Protein AF-A0A444VTA5-F1 (afdb_monomer_lite)

Sequence (168 aa):
MEKIKIKVILIQLSGLVFFIYGIYQFKIFSVFEKFNCAFQSLSYQSSIPTCWTKNYGDTEEIFNFISSVMLWKFYGLIIGIVLIGLINWKNKISILNTILGAIFTYIVFYFLFEPFLSIRFNDFGLLFSNNFKTRYLIGGITFTFIGITILFLSVNINLFTNKQKVLN

Foldseek 3Di:
DADADVLLLVLLLVLLLLQLLLQLLVLCLVVVQLNVQLVVCVVPVDDRDPSCCVPPNDPVSSVVVVVVSVCSSVVSLVVSLVLLVVLCVVLVHDVVSSVVSSVVSVVCCVPPNPPHCVVVLLVVLVVPDPDPSSSSVVSSVVSNVSSSVSSNCSSVCVVVPDPPPDDD

Radius of gyration: 19.49 Å; chains: 1; bounding box: 55×33×55 Å

pLDDT: mean 81.76, std 13.77, range [39.31, 96.81]

Structure (mmCIF, N/CA/C/O backbone):
data_AF-A0A444VTA5-F1
#
_entry.id   AF-A0A444VTA5-F1
#
loop_
_atom_site.group_PDB
_atom_site.id
_atom_site.type_symbol
_atom_site.label_atom_id
_atom_site.label_alt_id
_atom_site.label_comp_id
_atom_site.label_asym_id
_atom_site.label_entity_id
_atom_site.label_seq_id
_atom_site.pdbx_PDB_ins_code
_atom_site.Cartn_x
_atom_site.Cartn_y
_atom_site.Cartn_z
_atom_site.occupancy
_atom_site.B_iso_or_equiv
_atom_site.auth_seq_id
_atom_site.auth_comp_id
_atom_site.auth_asym_id
_atom_site.auth_atom_id
_atom_site.pdbx_PDB_model_num
ATOM 1 N N . MET A 1 1 ? -11.909 7.610 29.888 1.00 53.38 1 MET A N 1
ATOM 2 C CA . MET A 1 1 ? -11.023 7.215 28.771 1.00 53.38 1 MET A CA 1
ATOM 3 C C . MET A 1 1 ? -11.835 6.368 27.806 1.00 53.38 1 MET A C 1
ATOM 5 O O . MET A 1 1 ? -12.454 5.405 28.248 1.00 53.38 1 MET A O 1
ATOM 9 N N . GLU A 1 2 ? -11.917 6.754 26.532 1.00 62.78 2 GLU A N 1
ATOM 10 C CA . GLU A 1 2 ? -12.604 5.943 25.520 1.00 62.78 2 GLU A CA 1
ATOM 11 C C . GLU A 1 2 ? -11.879 4.600 25.350 1.00 62.78 2 GLU A C 1
ATOM 13 O O . GLU A 1 2 ? -10.650 4.544 25.333 1.00 62.78 2 GLU A O 1
ATOM 18 N N . LYS A 1 3 ? -12.631 3.497 25.269 1.00 75.81 3 LYS A N 1
ATOM 19 C CA . LYS A 1 3 ? -12.037 2.159 25.156 1.00 75.81 3 LYS A CA 1
ATOM 20 C C . LYS A 1 3 ? -11.427 1.969 23.765 1.00 75.81 3 LYS A C 1
ATOM 22 O O . LYS A 1 3 ? -12.137 2.015 22.759 1.00 75.81 3 LYS A O 1
ATOM 27 N N . ILE A 1 4 ? -10.123 1.701 23.728 1.00 82.44 4 ILE A N 1
ATOM 28 C CA . ILE A 1 4 ? -9.393 1.338 22.509 1.00 82.44 4 ILE A CA 1
ATOM 29 C C . ILE A 1 4 ? -9.952 0.019 21.971 1.00 82.44 4 ILE A C 1
ATOM 31 O O . ILE A 1 4 ? -10.053 -0.975 22.694 1.00 82.44 4 ILE A O 1
ATOM 35 N N . LYS A 1 5 ? -10.308 -0.005 20.684 1.00 85.44 5 LYS A N 1
ATOM 36 C CA . LYS A 1 5 ? -10.843 -1.202 20.022 1.00 85.44 5 LYS A CA 1
ATOM 37 C C . LYS A 1 5 ? -9.744 -1.878 19.204 1.00 85.44 5 LYS A C 1
ATOM 39 O O . LYS A 1 5 ? -9.722 -1.767 17.984 1.00 85.44 5 LYS A O 1
ATOM 44 N N . ILE A 1 6 ? -8.856 -2.613 19.874 1.00 84.88 6 ILE A N 1
ATOM 45 C CA . ILE A 1 6 ? -7.670 -3.249 19.259 1.00 84.88 6 ILE A CA 1
ATOM 46 C C . ILE A 1 6 ? -8.033 -4.099 18.028 1.00 84.88 6 ILE A C 1
ATOM 48 O O . ILE A 1 6 ? -7.363 -4.014 17.005 1.00 84.88 6 ILE A O 1
ATOM 52 N N . LYS A 1 7 ? -9.139 -4.858 18.079 1.00 87.81 7 LYS A N 1
ATOM 53 C CA . LYS A 1 7 ? -9.617 -5.650 16.929 1.00 87.81 7 LYS A CA 1
ATOM 54 C C . LYS A 1 7 ? -9.912 -4.791 15.692 1.00 87.81 7 LYS A C 1
ATOM 56 O O . LYS A 1 7 ? -9.580 -5.206 14.589 1.00 87.81 7 LYS A O 1
ATOM 61 N N . VAL A 1 8 ? -10.497 -3.601 15.870 1.00 89.31 8 VAL A N 1
ATOM 62 C CA . VAL A 1 8 ? -10.758 -2.663 14.761 1.00 89.31 8 VAL A CA 1
ATOM 63 C C . VAL A 1 8 ? -9.435 -2.223 14.150 1.00 89.31 8 VAL A C 1
ATOM 65 O O . VAL A 1 8 ? -9.289 -2.267 12.935 1.00 89.31 8 VAL A O 1
ATOM 68 N N . ILE A 1 9 ? -8.464 -1.864 14.996 1.00 89.94 9 ILE A N 1
ATOM 69 C CA . ILE A 1 9 ? -7.141 -1.401 14.564 1.00 89.94 9 ILE A CA 1
ATOM 70 C C . ILE A 1 9 ? -6.433 -2.487 13.745 1.00 89.94 9 ILE A C 1
ATOM 72 O O . ILE A 1 9 ? -5.939 -2.197 12.664 1.00 89.94 9 ILE A O 1
ATOM 76 N N . LEU A 1 10 ? -6.436 -3.743 14.203 1.00 89.69 10 LEU A N 1
ATOM 77 C CA . LEU A 1 10 ? -5.810 -4.855 13.475 1.00 89.69 10 LEU A CA 1
ATOM 78 C C . LEU A 1 10 ? -6.440 -5.086 12.092 1.00 89.69 10 LEU A C 1
ATOM 80 O O . LEU A 1 10 ? -5.722 -5.274 11.111 1.00 89.69 10 LEU A O 1
ATOM 84 N N . ILE A 1 11 ? -7.771 -5.025 11.991 1.00 92.19 11 ILE A N 1
ATOM 85 C CA . ILE A 1 11 ? -8.459 -5.160 10.700 1.00 92.19 11 ILE A CA 1
ATOM 86 C C . ILE A 1 11 ? -8.132 -3.956 9.803 1.00 92.19 11 ILE A C 1
ATOM 88 O O . ILE A 1 11 ? -7.811 -4.137 8.630 1.00 92.19 11 ILE A O 1
ATOM 92 N N . GLN A 1 12 ? -8.128 -2.738 10.351 1.00 92.50 12 GLN A N 1
ATOM 93 C CA . GLN A 1 12 ? -7.765 -1.523 9.615 1.00 92.50 12 GLN A CA 1
ATOM 94 C C . GLN A 1 12 ? -6.330 -1.564 9.083 1.00 92.50 12 GLN A C 1
ATOM 96 O O . GLN A 1 12 ? -6.103 -1.196 7.933 1.00 92.50 12 GLN A O 1
ATOM 101 N N . LEU A 1 13 ? -5.387 -2.083 9.873 1.00 92.00 13 LEU A N 1
ATOM 102 C CA . LEU A 1 13 ? -4.007 -2.310 9.443 1.00 92.00 13 LEU A CA 1
ATOM 103 C C . LEU A 1 13 ? -3.952 -3.239 8.229 1.00 92.00 13 LEU A C 1
ATOM 105 O O . LEU A 1 13 ? -3.317 -2.907 7.231 1.00 92.00 13 LEU A O 1
ATOM 109 N N . SER A 1 14 ? -4.662 -4.370 8.277 1.00 91.31 14 SER A N 1
ATOM 110 C CA . SER A 1 14 ? -4.705 -5.297 7.140 1.00 91.31 14 SER A CA 1
ATOM 111 C C . SER A 1 14 ? -5.321 -4.655 5.889 1.00 91.31 14 SER A C 1
ATOM 113 O O . SER A 1 14 ? -4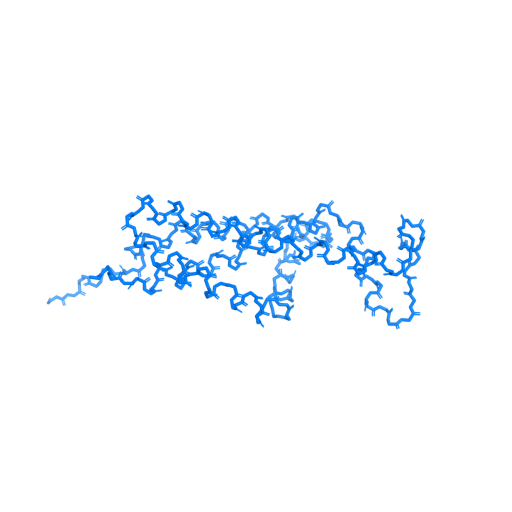.774 -4.790 4.796 1.00 91.31 14 SER A O 1
ATOM 115 N N . GLY A 1 15 ? -6.400 -3.880 6.048 1.00 94.00 15 GLY A N 1
ATOM 116 C CA . GLY A 1 15 ? -7.048 -3.170 4.945 1.00 94.00 15 GLY A CA 1
ATOM 117 C C . GLY A 1 15 ? -6.142 -2.117 4.308 1.00 94.00 15 GLY A C 1
ATOM 118 O O . GLY A 1 15 ? -6.081 -2.023 3.083 1.00 94.00 15 GLY A O 1
ATOM 119 N N . LEU A 1 16 ? -5.380 -1.377 5.120 1.00 93.31 16 LEU A N 1
ATOM 120 C CA . LEU A 1 16 ? -4.407 -0.402 4.626 1.00 93.31 16 LEU A CA 1
ATOM 121 C C . LEU A 1 16 ? -3.288 -1.044 3.819 1.00 93.31 16 LEU A C 1
ATOM 123 O O . LEU A 1 16 ? -2.915 -0.497 2.787 1.00 93.31 16 LEU A O 1
ATOM 127 N N . VAL A 1 17 ? -2.778 -2.199 4.248 1.00 91.00 17 VAL A N 1
ATOM 128 C CA . VAL A 1 17 ? -1.730 -2.914 3.509 1.00 91.00 17 VAL A CA 1
ATOM 129 C C . VAL A 1 17 ? -2.191 -3.226 2.083 1.00 91.00 17 VAL A C 1
ATOM 131 O O . VAL A 1 17 ? -1.492 -2.889 1.126 1.00 91.00 17 VAL A O 1
ATOM 134 N N . PHE A 1 18 ? -3.392 -3.791 1.928 1.00 93.00 18 PHE A N 1
ATOM 135 C CA . PHE A 1 18 ? -3.966 -4.071 0.609 1.00 93.00 18 PHE A CA 1
ATOM 136 C C . PHE A 1 18 ? -4.255 -2.796 -0.187 1.00 93.00 18 PHE A C 1
ATOM 138 O O . PHE A 1 18 ? -3.932 -2.724 -1.372 1.00 93.00 18 PHE A O 1
ATOM 145 N N . PHE A 1 19 ? -4.806 -1.768 0.462 1.00 94.88 19 PHE A N 1
ATOM 146 C CA . PHE A 1 19 ? -5.116 -0.498 -0.189 1.00 94.88 19 PHE A CA 1
ATOM 147 C C . PHE A 1 19 ? -3.862 0.185 -0.753 1.00 94.88 19 PHE A C 1
ATOM 149 O O . PHE A 1 19 ? -3.821 0.505 -1.941 1.00 94.88 19 PHE A O 1
ATOM 156 N N . ILE A 1 20 ? -2.823 0.353 0.072 1.00 92.56 20 ILE A N 1
ATOM 157 C CA . ILE A 1 20 ? -1.539 0.958 -0.316 1.00 92.56 20 ILE A CA 1
ATOM 158 C C . ILE A 1 20 ? -0.912 0.170 -1.464 1.00 92.56 20 ILE A C 1
ATOM 160 O O . ILE A 1 20 ? -0.426 0.759 -2.431 1.00 92.56 20 ILE A O 1
ATOM 164 N N . TYR A 1 21 ? -0.948 -1.160 -1.382 1.00 91.19 21 TYR A N 1
ATOM 165 C CA . TYR A 1 21 ? -0.395 -2.008 -2.426 1.00 91.19 21 TYR A CA 1
ATOM 166 C C . TYR A 1 21 ? -1.156 -1.874 -3.756 1.00 91.19 21 TYR A C 1
ATOM 168 O O . TYR A 1 21 ? -0.531 -1.796 -4.813 1.00 91.19 21 TYR A O 1
ATOM 176 N N . GLY A 1 22 ? -2.486 -1.756 -3.718 1.00 93.75 22 GLY A N 1
ATOM 177 C CA . GLY A 1 22 ? -3.294 -1.483 -4.908 1.00 93.75 22 GLY A CA 1
ATOM 178 C C . GLY A 1 22 ? -2.953 -0.137 -5.564 1.00 93.75 22 GLY A C 1
ATOM 179 O O . GLY A 1 22 ? -2.716 -0.082 -6.771 1.00 93.75 22 GLY A O 1
ATOM 180 N N . ILE A 1 23 ? -2.806 0.934 -4.770 1.00 95.12 23 ILE A N 1
ATOM 181 C CA . ILE A 1 23 ? -2.359 2.255 -5.261 1.00 95.12 23 ILE A CA 1
ATOM 182 C C . ILE A 1 23 ? -0.967 2.172 -5.903 1.00 95.12 23 ILE A C 1
ATOM 184 O O . ILE A 1 23 ? -0.734 2.733 -6.976 1.00 95.12 23 ILE A O 1
ATOM 188 N N . TYR A 1 24 ? -0.046 1.438 -5.280 1.00 92.31 24 TYR A N 1
ATOM 189 C CA . TYR A 1 24 ? 1.289 1.208 -5.824 1.00 92.31 24 TYR A CA 1
ATOM 190 C C . TYR A 1 24 ? 1.253 0.481 -7.177 1.00 92.31 24 TYR A C 1
ATOM 192 O O . TYR A 1 24 ? 1.935 0.893 -8.118 1.00 92.31 24 TYR A O 1
ATOM 200 N N . GLN A 1 25 ? 0.415 -0.549 -7.324 1.00 92.38 25 GLN A N 1
ATOM 201 C CA . GLN A 1 25 ? 0.252 -1.238 -8.604 1.00 92.38 25 GLN A CA 1
ATOM 202 C C . GLN A 1 25 ? -0.343 -0.337 -9.693 1.00 92.38 25 GLN A C 1
ATOM 204 O O . GLN A 1 25 ? 0.135 -0.368 -10.827 1.00 92.38 25 GLN A O 1
ATOM 209 N N . PHE A 1 26 ? -1.314 0.522 -9.362 1.00 94.75 26 PHE A N 1
ATOM 210 C CA . PHE A 1 26 ? -1.812 1.522 -10.311 1.00 94.75 26 PHE A CA 1
ATOM 211 C C . PHE A 1 26 ? -0.712 2.474 -10.775 1.00 94.75 26 PHE A C 1
ATOM 213 O O . PHE A 1 26 ? -0.648 2.803 -11.963 1.00 94.75 26 PHE A O 1
ATOM 220 N N . LYS A 1 27 ? 0.196 2.877 -9.873 1.00 94.69 27 LYS A N 1
ATOM 221 C CA . LYS A 1 27 ? 1.352 3.675 -10.275 1.00 94.69 27 LYS A CA 1
ATOM 222 C C . LYS A 1 27 ? 2.215 2.907 -11.270 1.00 94.69 27 LYS A C 1
ATOM 224 O O . LYS A 1 27 ? 2.484 3.453 -12.336 1.00 94.69 27 LYS A O 1
ATOM 229 N N . ILE A 1 28 ? 2.588 1.660 -10.986 1.00 91.75 28 ILE A N 1
ATOM 230 C CA . ILE A 1 28 ? 3.379 0.845 -11.924 1.00 91.75 28 ILE A CA 1
ATOM 231 C C . ILE A 1 28 ? 2.679 0.730 -13.280 1.00 91.75 28 ILE A C 1
ATOM 233 O O . ILE A 1 28 ? 3.307 0.968 -14.306 1.00 91.75 28 ILE A O 1
ATOM 237 N N . PHE A 1 29 ? 1.375 0.451 -13.295 1.00 93.25 29 PHE A N 1
ATOM 238 C CA . PHE A 1 29 ? 0.584 0.392 -14.523 1.00 93.25 29 PHE A CA 1
ATOM 239 C C . PHE A 1 29 ? 0.644 1.702 -15.327 1.00 93.25 29 PHE A C 1
ATOM 241 O O . PHE A 1 29 ? 0.823 1.667 -16.545 1.00 93.25 29 PHE A O 1
ATOM 248 N N . SER A 1 30 ? 0.546 2.857 -14.657 1.00 94.50 30 SER A N 1
ATOM 249 C CA . SER A 1 30 ? 0.570 4.171 -15.318 1.00 94.50 30 SER A CA 1
ATOM 250 C C . SER A 1 30 ? 1.906 4.491 -16.000 1.00 94.50 30 SER A C 1
ATOM 252 O O . SER A 1 30 ? 1.933 5.254 -16.959 1.00 94.50 30 SER A O 1
ATOM 254 N N . VAL A 1 31 ? 3.009 3.902 -15.525 1.00 93.25 31 VAL A N 1
ATOM 255 C CA . VAL A 1 31 ? 4.366 4.111 -16.059 1.00 93.25 31 VAL A CA 1
ATOM 256 C C . VAL A 1 31 ? 5.021 2.795 -16.492 1.00 93.25 31 VAL A C 1
ATOM 258 O O . VAL A 1 31 ? 6.236 2.641 -16.378 1.00 93.25 31 VAL A O 1
ATOM 261 N N . PHE A 1 32 ? 4.225 1.833 -16.971 1.00 89.88 32 PHE A N 1
ATOM 262 C CA . PHE A 1 32 ? 4.669 0.442 -17.125 1.00 89.88 32 PHE A CA 1
ATOM 263 C C . PHE A 1 32 ? 5.885 0.277 -18.049 1.00 89.88 32 PHE A C 1
ATOM 265 O O . PHE A 1 32 ? 6.751 -0.540 -17.754 1.00 89.88 32 PHE A O 1
ATOM 272 N N . GLU A 1 33 ? 5.982 1.050 -19.136 1.00 87.81 33 GLU A N 1
ATOM 273 C CA . GLU A 1 33 ? 7.102 0.976 -20.090 1.00 87.81 33 GLU A CA 1
ATOM 274 C C . GLU A 1 33 ? 8.414 1.381 -19.417 1.00 87.81 33 GLU A C 1
ATOM 276 O O . GLU A 1 33 ? 9.382 0.616 -19.410 1.00 87.81 33 GLU A O 1
ATOM 281 N N . LYS A 1 34 ? 8.406 2.549 -18.761 1.00 88.12 34 LYS A N 1
ATOM 282 C CA . LYS A 1 34 ? 9.556 3.073 -18.020 1.00 88.12 34 LYS A CA 1
ATOM 283 C C . LYS A 1 34 ? 9.908 2.164 -16.839 1.00 88.12 34 LYS A C 1
ATOM 285 O O . LYS A 1 34 ? 11.080 1.889 -16.607 1.00 88.12 34 LYS A O 1
ATOM 290 N N . PHE A 1 35 ? 8.906 1.624 -16.141 1.00 88.00 35 PHE A N 1
ATOM 291 C CA . PHE A 1 35 ? 9.113 0.689 -15.035 1.00 88.00 35 PHE A CA 1
ATOM 292 C C . PHE A 1 35 ? 9.733 -0.636 -15.475 1.00 88.00 35 PHE A C 1
ATOM 294 O O . PHE A 1 35 ? 10.678 -1.096 -14.843 1.00 88.00 35 PHE A O 1
ATOM 301 N N . ASN A 1 36 ? 9.262 -1.228 -16.573 1.00 84.94 36 ASN A N 1
ATOM 302 C CA . ASN A 1 36 ? 9.824 -2.470 -17.098 1.00 84.94 36 ASN A CA 1
ATOM 303 C C . ASN A 1 36 ? 11.290 -2.286 -17.531 1.00 84.94 36 ASN A C 1
ATOM 305 O O . ASN A 1 36 ? 12.133 -3.125 -17.221 1.00 84.94 36 ASN A O 1
ATOM 309 N N . CYS A 1 37 ? 11.614 -1.153 -18.165 1.00 84.25 37 CYS A N 1
ATOM 310 C CA . CYS A 1 37 ? 12.994 -0.807 -18.509 1.00 84.25 37 CYS A CA 1
ATOM 311 C C . CYS A 1 37 ? 13.887 -0.603 -17.277 1.00 84.25 37 CYS A C 1
ATOM 313 O O . CYS A 1 37 ? 14.985 -1.153 -17.232 1.00 84.25 37 CYS A O 1
ATOM 315 N N . ALA A 1 38 ? 13.417 0.121 -16.255 1.00 82.44 38 ALA A N 1
ATOM 316 C CA . ALA A 1 38 ? 14.152 0.283 -14.996 1.00 82.44 38 ALA A CA 1
ATOM 317 C C . ALA A 1 38 ? 14.345 -1.049 -14.252 1.00 82.44 38 ALA A C 1
ATOM 319 O O . ALA A 1 38 ? 15.372 -1.290 -13.633 1.00 82.44 38 ALA A O 1
ATOM 320 N N . PHE A 1 39 ? 13.367 -1.949 -14.289 1.00 78.44 39 PHE A N 1
ATOM 321 C CA . PHE A 1 39 ? 13.483 -3.216 -13.573 1.00 78.44 39 PHE A CA 1
ATOM 322 C C . PHE A 1 39 ? 14.496 -4.162 -14.236 1.00 78.44 39 PHE A C 1
ATOM 324 O O . PHE A 1 39 ? 15.280 -4.825 -13.551 1.00 78.44 39 PHE A O 1
ATOM 331 N N . GLN A 1 40 ? 14.548 -4.176 -15.572 1.00 74.88 40 GLN A N 1
ATOM 332 C CA . GLN A 1 40 ? 15.572 -4.919 -16.310 1.00 74.88 40 GLN A CA 1
ATOM 333 C C . GLN A 1 40 ?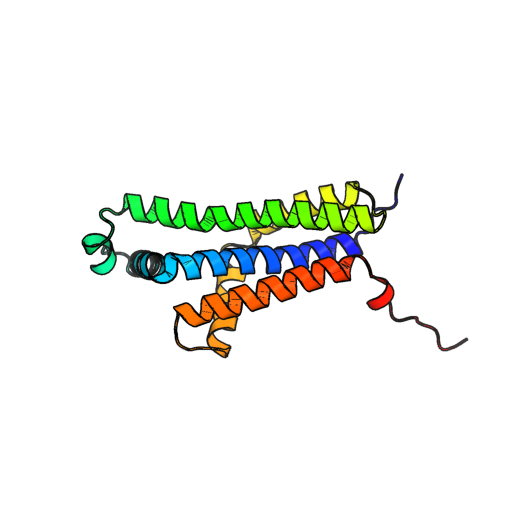 16.991 -4.441 -15.967 1.00 74.88 40 GLN A C 1
ATOM 335 O O . GLN A 1 40 ? 17.889 -5.274 -15.855 1.00 74.88 40 GLN A O 1
ATOM 340 N N . SER A 1 41 ? 17.188 -3.138 -15.719 1.00 67.31 41 SER A N 1
ATOM 341 C CA . SER A 1 41 ? 18.504 -2.585 -15.361 1.00 67.31 41 SER A CA 1
ATOM 342 C C . SER A 1 41 ? 18.992 -3.026 -13.986 1.00 67.31 41 SER A C 1
ATOM 344 O O . SER A 1 41 ? 20.189 -3.162 -13.775 1.00 67.31 41 SER A O 1
ATOM 346 N N . LEU A 1 42 ? 18.073 -3.240 -13.043 1.00 66.62 42 LEU A N 1
ATOM 347 C CA . LEU A 1 42 ? 18.398 -3.718 -11.695 1.00 66.62 42 LEU A CA 1
ATOM 348 C C . LEU A 1 42 ? 18.687 -5.223 -11.668 1.00 66.62 42 LEU A C 1
ATOM 350 O O . LEU A 1 42 ? 19.388 -5.700 -10.781 1.00 66.62 42 LEU A O 1
ATOM 354 N N . SER A 1 43 ? 18.129 -5.964 -12.628 1.00 63.62 43 SER A N 1
ATOM 355 C CA . SER A 1 43 ? 18.241 -7.424 -12.713 1.00 63.62 43 SER A CA 1
ATOM 356 C C . SER A 1 43 ? 19.557 -7.868 -13.360 1.00 63.62 43 SER A C 1
ATOM 358 O O . SER A 1 43 ? 20.140 -8.873 -12.960 1.00 63.62 43 SER A O 1
ATOM 360 N N . TYR A 1 44 ? 20.035 -7.121 -14.361 1.00 59.41 44 TYR A N 1
ATOM 361 C CA . TYR A 1 44 ? 21.290 -7.392 -15.059 1.00 59.41 44 TYR A CA 1
ATOM 362 C C . TYR A 1 44 ? 22.392 -6.492 -14.501 1.00 59.41 44 TYR A C 1
ATOM 364 O O . TYR A 1 44 ? 22.559 -5.348 -14.909 1.00 59.41 44 TYR A O 1
ATOM 372 N N . GLN A 1 45 ? 23.152 -7.050 -13.562 1.00 55.69 45 GLN A N 1
ATOM 373 C CA . GLN A 1 45 ? 24.165 -6.428 -12.699 1.00 55.69 45 GLN A CA 1
ATOM 374 C C . GLN A 1 45 ? 25.324 -5.675 -13.397 1.00 55.69 45 GLN A C 1
ATOM 376 O O . GLN A 1 45 ? 26.279 -5.291 -12.729 1.00 55.69 45 GLN A O 1
ATOM 381 N N . SER A 1 46 ? 25.296 -5.470 -14.717 1.00 53.38 46 SER A N 1
ATOM 382 C CA . SER A 1 46 ? 26.463 -4.992 -15.470 1.00 53.38 46 SER A CA 1
ATOM 383 C C . SER A 1 46 ? 26.184 -4.107 -16.689 1.00 53.38 46 SER A C 1
ATOM 385 O O . SER A 1 46 ? 27.141 -3.645 -17.306 1.00 53.38 46 SER A O 1
ATOM 387 N N . SER A 1 47 ? 24.932 -3.801 -17.052 1.00 59.62 47 SER A N 1
ATOM 388 C CA . SER A 1 47 ? 24.686 -2.843 -18.146 1.00 59.62 47 SER A CA 1
ATOM 389 C C . SER A 1 47 ? 23.320 -2.168 -18.077 1.00 59.62 47 SER A C 1
ATOM 391 O O . SER A 1 47 ? 22.305 -2.789 -17.769 1.00 59.62 47 SER A O 1
ATOM 393 N N . ILE A 1 48 ? 23.300 -0.870 -18.391 1.00 63.34 48 ILE A N 1
ATOM 394 C CA . ILE A 1 48 ? 22.061 -0.115 -18.576 1.00 63.34 48 ILE A CA 1
ATOM 395 C C . ILE A 1 48 ? 21.328 -0.740 -19.775 1.00 63.34 48 ILE A C 1
ATOM 397 O O . ILE A 1 48 ? 21.926 -0.846 -20.850 1.00 63.34 48 ILE A O 1
ATOM 401 N N . PRO A 1 49 ? 20.058 -1.157 -19.638 1.00 66.25 49 PRO A N 1
ATOM 402 C CA . PRO A 1 49 ? 19.297 -1.730 -20.731 1.00 66.25 49 PRO A CA 1
ATOM 403 C C . PRO A 1 49 ? 19.248 -0.745 -21.886 1.00 66.25 49 PRO A C 1
ATOM 405 O O . PRO A 1 49 ? 19.000 0.446 -21.687 1.00 66.25 49 PRO A O 1
ATOM 408 N N . THR A 1 50 ? 19.395 -1.256 -23.104 1.00 70.31 50 THR A N 1
ATOM 409 C CA . THR A 1 50 ? 19.288 -0.463 -24.336 1.00 70.31 50 THR A CA 1
ATOM 410 C C . THR A 1 50 ? 17.980 0.322 -24.414 1.00 70.31 50 THR A C 1
ATOM 412 O O . THR A 1 50 ? 17.940 1.397 -25.004 1.00 70.31 50 THR A O 1
ATOM 415 N N . CYS A 1 51 ? 16.905 -0.175 -23.795 1.00 80.62 51 CYS A N 1
ATOM 416 C CA . CYS A 1 51 ? 15.631 0.533 -23.752 1.00 80.62 51 CYS A CA 1
ATOM 417 C C . CYS A 1 51 ? 15.629 1.750 -22.813 1.00 80.62 51 CYS A C 1
ATOM 419 O O . CYS A 1 51 ? 14.854 2.675 -23.050 1.00 80.62 51 CYS A O 1
ATOM 421 N N . TRP A 1 52 ? 16.484 1.779 -21.783 1.00 81.12 52 TRP A N 1
ATOM 422 C CA . TRP A 1 52 ? 16.606 2.932 -20.894 1.00 81.12 52 TRP A CA 1
ATOM 423 C C . TRP A 1 52 ? 17.472 4.021 -21.516 1.00 81.12 52 TRP A C 1
ATOM 425 O O . TRP A 1 52 ? 16.984 5.129 -21.714 1.00 81.12 52 TRP A O 1
ATOM 435 N N . THR A 1 53 ? 18.704 3.694 -21.920 1.00 75.19 53 THR A N 1
ATOM 436 C CA . THR A 1 53 ? 19.619 4.666 -22.547 1.00 75.19 53 THR A CA 1
ATOM 437 C C . THR A 1 53 ? 19.023 5.312 -23.792 1.00 75.19 53 THR A C 1
ATOM 439 O O . THR A 1 53 ? 19.214 6.502 -24.018 1.00 75.19 53 THR A O 1
ATOM 442 N N . LYS A 1 54 ? 18.248 4.560 -24.585 1.00 76.69 54 LYS A N 1
ATOM 443 C CA . LYS A 1 54 ? 17.608 5.081 -25.799 1.00 76.69 54 LYS A CA 1
ATOM 444 C C . LYS A 1 54 ? 16.491 6.097 -25.527 1.00 76.69 54 LYS A C 1
ATOM 446 O O . LYS A 1 54 ? 16.280 6.979 -26.352 1.00 76.69 54 LYS A O 1
ATOM 451 N N . ASN A 1 55 ? 15.759 5.955 -24.421 1.00 76.44 55 ASN A N 1
ATOM 452 C CA . ASN A 1 55 ? 14.502 6.683 -24.204 1.00 76.44 55 ASN A CA 1
ATOM 453 C C . ASN A 1 55 ? 14.530 7.638 -22.998 1.00 76.44 55 ASN A C 1
ATOM 455 O O . ASN A 1 55 ? 13.690 8.533 -22.929 1.00 76.44 55 ASN A O 1
ATOM 459 N N . TYR A 1 56 ? 15.436 7.430 -22.037 1.00 76.44 56 TYR A N 1
ATOM 460 C CA . TYR A 1 56 ? 15.386 8.046 -20.705 1.00 76.44 56 TYR A CA 1
ATOM 461 C C . TYR A 1 56 ? 16.769 8.405 -20.121 1.00 76.44 56 TYR A C 1
ATOM 463 O O . TYR A 1 56 ? 16.858 8.664 -18.930 1.00 76.44 56 TYR A O 1
ATOM 471 N N . GLY A 1 57 ? 17.846 8.396 -20.914 1.00 73.56 57 GLY A N 1
ATOM 472 C CA . GLY A 1 57 ? 19.144 8.945 -20.490 1.00 73.56 57 GLY A CA 1
ATOM 473 C C . GLY A 1 57 ? 19.940 8.079 -19.500 1.00 73.56 57 GLY A C 1
ATOM 474 O O . GLY A 1 57 ? 20.069 6.865 -19.688 1.00 73.56 57 GLY A O 1
ATOM 475 N N . ASP A 1 58 ? 20.518 8.722 -18.481 1.00 73.81 58 ASP A N 1
ATOM 476 C CA . ASP A 1 58 ? 21.546 8.159 -17.592 1.00 73.81 58 ASP A CA 1
ATOM 477 C C . ASP A 1 58 ? 20.986 7.356 -16.398 1.00 73.81 58 ASP A C 1
ATOM 479 O O . ASP A 1 58 ? 19.783 7.314 -16.124 1.00 73.81 58 ASP A O 1
ATOM 483 N N . THR A 1 59 ? 21.878 6.692 -15.654 1.00 71.56 59 THR A N 1
ATOM 484 C CA . THR A 1 59 ? 21.544 5.850 -14.487 1.00 71.56 59 THR A CA 1
ATOM 485 C C . THR A 1 59 ? 20.948 6.619 -13.315 1.00 71.56 59 THR A C 1
ATOM 487 O O . THR A 1 59 ? 20.135 6.064 -12.578 1.00 71.56 59 THR A O 1
ATOM 490 N N . GLU A 1 60 ? 21.312 7.887 -13.134 1.00 78.00 60 GLU A N 1
ATOM 491 C CA . GLU A 1 60 ? 20.760 8.733 -12.071 1.00 78.00 60 GLU A CA 1
ATOM 492 C C . GLU A 1 60 ? 19.240 8.910 -12.232 1.00 78.00 60 GLU A C 1
ATOM 494 O O . GLU A 1 60 ? 18.483 8.873 -11.257 1.00 78.00 60 GLU A O 1
ATOM 499 N N . GLU A 1 61 ? 18.758 8.964 -13.477 1.00 82.56 61 GLU A N 1
ATOM 500 C CA . GLU A 1 61 ? 17.327 9.022 -13.765 1.00 82.56 61 GLU A CA 1
ATOM 501 C C . GLU A 1 61 ? 16.578 7.749 -13.350 1.00 82.56 61 GLU A C 1
ATOM 503 O O . GLU A 1 61 ? 15.391 7.824 -13.019 1.00 82.56 61 GLU A O 1
ATOM 508 N N . ILE A 1 62 ? 17.243 6.586 -13.332 1.00 82.50 62 ILE A N 1
ATOM 509 C CA . ILE A 1 62 ? 16.643 5.314 -12.893 1.00 82.50 62 ILE A CA 1
ATOM 510 C C . ILE A 1 62 ? 16.316 5.394 -11.407 1.00 82.50 62 ILE A C 1
ATOM 512 O O . ILE A 1 62 ? 15.185 5.111 -11.004 1.00 82.50 62 ILE A O 1
ATOM 516 N N . PHE A 1 63 ? 17.283 5.82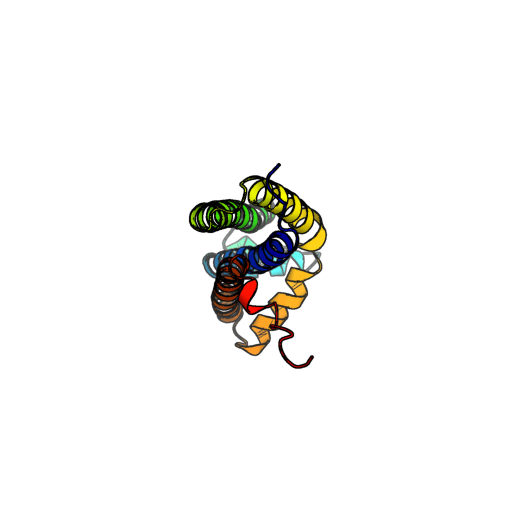2 -10.592 1.00 81.69 63 PHE A N 1
ATOM 517 C CA . PHE A 1 63 ? 17.097 5.956 -9.148 1.00 81.69 63 PHE A CA 1
ATOM 518 C C . PHE A 1 63 ? 16.032 6.998 -8.813 1.00 81.69 63 PHE A C 1
ATOM 520 O O . PHE A 1 63 ? 15.149 6.730 -7.992 1.00 81.69 63 PHE A O 1
ATOM 527 N N . ASN A 1 64 ? 16.052 8.144 -9.496 1.00 87.00 64 ASN A N 1
ATOM 528 C CA . ASN A 1 64 ? 15.036 9.183 -9.334 1.00 87.00 64 ASN A CA 1
ATOM 529 C C . ASN A 1 64 ? 13.641 8.669 -9.712 1.00 87.00 64 ASN A C 1
ATOM 531 O O . ASN A 1 64 ? 12.670 8.883 -8.983 1.00 87.00 64 ASN A O 1
ATOM 535 N N . PHE A 1 65 ? 13.532 7.919 -10.811 1.00 88.56 65 PHE A N 1
ATOM 536 C CA . PHE A 1 65 ? 12.274 7.322 -11.237 1.00 88.56 65 PHE A CA 1
ATOM 537 C C . PHE A 1 65 ? 11.753 6.280 -10.241 1.00 88.56 65 PHE A C 1
ATOM 539 O O . PHE A 1 65 ? 10.592 6.372 -9.838 1.00 88.56 65 PHE A O 1
ATOM 546 N N . ILE A 1 66 ? 12.581 5.327 -9.806 1.00 85.38 66 ILE A N 1
ATOM 547 C CA . ILE A 1 66 ? 12.181 4.304 -8.826 1.00 85.38 66 ILE A CA 1
ATOM 548 C C . ILE A 1 66 ? 11.745 4.974 -7.524 1.00 85.38 66 ILE A C 1
ATOM 550 O O . ILE A 1 66 ? 10.683 4.645 -6.995 1.00 85.38 66 ILE A O 1
ATOM 554 N N . SER A 1 67 ? 12.503 5.967 -7.056 1.00 86.81 67 SER A N 1
ATOM 555 C CA . SER A 1 67 ? 12.156 6.754 -5.870 1.00 86.81 67 SER A CA 1
ATOM 556 C C . SER A 1 67 ? 10.798 7.437 -6.043 1.00 86.81 67 SER A C 1
ATOM 558 O O . SER A 1 67 ? 9.935 7.330 -5.171 1.00 86.81 67 SER A O 1
ATOM 560 N N . SER A 1 68 ? 10.545 8.041 -7.211 1.00 90.69 68 SER A N 1
ATOM 561 C CA . SER A 1 68 ? 9.250 8.653 -7.530 1.00 90.69 68 SER A CA 1
ATOM 562 C C . SER A 1 68 ? 8.095 7.649 -7.518 1.00 90.69 68 SER A C 1
ATOM 564 O O . SER A 1 68 ? 6.988 7.987 -7.104 1.00 90.69 68 SER A O 1
ATOM 566 N N . VAL A 1 69 ? 8.334 6.406 -7.949 1.00 89.69 69 VAL A N 1
ATOM 567 C CA . VAL A 1 69 ? 7.336 5.330 -7.930 1.00 89.69 69 VAL A CA 1
ATOM 568 C C . VAL A 1 69 ? 7.086 4.867 -6.493 1.00 89.69 69 VAL A C 1
ATOM 570 O O . VAL A 1 69 ? 5.932 4.675 -6.114 1.00 89.69 69 VAL A O 1
ATOM 573 N N . MET A 1 70 ? 8.124 4.759 -5.662 1.00 86.44 70 MET A N 1
ATOM 574 C CA . MET A 1 70 ? 7.985 4.373 -4.253 1.00 86.44 70 MET A CA 1
ATOM 575 C C . MET A 1 70 ? 7.235 5.419 -3.415 1.00 86.44 70 MET A C 1
ATOM 577 O O . MET A 1 70 ? 6.469 5.039 -2.528 1.00 86.44 70 MET A O 1
ATOM 581 N N . LEU A 1 71 ? 7.341 6.713 -3.745 1.00 90.25 71 LEU A N 1
ATOM 582 C CA . LEU A 1 71 ? 6.560 7.779 -3.094 1.00 90.25 71 LEU A CA 1
ATOM 583 C C . LEU A 1 71 ? 5.039 7.565 -3.187 1.00 90.25 71 LEU A C 1
ATOM 585 O O . LEU A 1 71 ? 4.297 8.015 -2.314 1.00 90.25 71 LEU A O 1
ATOM 589 N N . TRP A 1 72 ? 4.546 6.818 -4.180 1.00 92.56 72 TRP A N 1
ATOM 590 C CA . TRP A 1 72 ? 3.114 6.509 -4.284 1.00 92.56 72 TRP A CA 1
ATOM 591 C C . TRP A 1 72 ? 2.589 5.630 -3.160 1.00 92.56 72 TRP A C 1
ATOM 593 O O . TRP A 1 72 ? 1.416 5.738 -2.802 1.00 92.56 72 TRP A O 1
ATOM 603 N N . LYS A 1 73 ? 3.449 4.819 -2.542 1.00 89.00 73 LYS A N 1
ATOM 604 C CA . LYS A 1 73 ? 3.073 4.084 -1.336 1.00 89.00 73 LYS A CA 1
ATOM 605 C C . LYS A 1 73 ? 2.794 5.044 -0.170 1.00 89.00 73 LYS A C 1
ATOM 607 O O . LYS A 1 73 ? 1.824 4.855 0.561 1.00 89.00 73 LYS A O 1
ATOM 612 N N . PHE A 1 74 ? 3.584 6.114 -0.043 1.00 89.94 74 PHE A N 1
ATOM 613 C CA . PHE A 1 74 ? 3.381 7.157 0.968 1.00 89.94 74 PHE A CA 1
ATOM 614 C C . PHE A 1 74 ? 2.099 7.961 0.714 1.00 89.94 74 PHE A C 1
ATOM 616 O O . PHE A 1 74 ? 1.323 8.188 1.642 1.00 89.94 74 PHE A O 1
ATOM 623 N N . TYR A 1 75 ? 1.803 8.310 -0.544 1.00 93.19 75 TYR A N 1
ATOM 624 C CA . TYR A 1 75 ? 0.507 8.906 -0.889 1.00 93.19 75 TYR A CA 1
ATOM 625 C C . TYR A 1 75 ? -0.660 7.968 -0.556 1.00 93.19 75 TYR A C 1
ATOM 627 O O . TYR A 1 75 ? -1.648 8.407 0.032 1.00 93.19 75 TYR A O 1
ATOM 635 N N . GLY A 1 76 ? -0.526 6.670 -0.848 1.00 93.12 76 GLY A N 1
ATOM 636 C CA . GLY A 1 76 ? -1.496 5.652 -0.445 1.00 93.12 76 GLY A CA 1
ATOM 637 C C . GLY A 1 76 ? -1.713 5.605 1.071 1.00 93.12 76 GLY A C 1
ATOM 638 O O . GLY A 1 76 ? -2.856 5.518 1.518 1.00 93.12 76 GLY A O 1
ATOM 639 N N . LEU A 1 77 ? -0.644 5.726 1.867 1.00 91.94 77 LEU A N 1
ATOM 640 C CA . LEU A 1 77 ? -0.721 5.780 3.328 1.00 91.94 77 LEU A CA 1
ATOM 641 C C . LEU A 1 77 ? -1.502 7.010 3.808 1.00 91.94 77 LEU A C 1
ATOM 643 O O . LEU A 1 77 ? -2.415 6.861 4.617 1.00 91.94 77 LEU A O 1
ATOM 647 N N . ILE A 1 78 ? -1.191 8.204 3.290 1.00 93.69 78 ILE A N 1
ATOM 648 C CA . ILE A 1 78 ? -1.903 9.443 3.648 1.00 93.69 78 ILE A CA 1
ATOM 649 C C . ILE A 1 78 ? -3.395 9.312 3.329 1.00 93.69 78 ILE A C 1
ATOM 651 O O . ILE A 1 78 ? -4.235 9.551 4.197 1.00 93.69 78 ILE A O 1
ATOM 655 N N . ILE A 1 79 ? -3.729 8.884 2.107 1.00 95.44 79 ILE A N 1
ATOM 656 C CA . ILE A 1 79 ? -5.121 8.695 1.677 1.00 95.44 79 ILE A CA 1
ATOM 657 C C . ILE A 1 79 ? -5.818 7.667 2.576 1.00 95.44 79 ILE A C 1
ATOM 659 O O . ILE A 1 79 ? -6.942 7.890 3.023 1.00 95.44 79 ILE A O 1
ATOM 663 N N . GLY A 1 80 ? -5.142 6.563 2.891 1.00 94.31 80 GLY A N 1
ATOM 664 C CA . GLY A 1 80 ? -5.660 5.521 3.765 1.00 94.31 80 GLY A CA 1
ATOM 665 C C . GLY A 1 80 ? -5.941 6.004 5.193 1.00 94.31 80 GLY A C 1
ATOM 666 O O . GLY A 1 80 ? -6.994 5.693 5.749 1.00 94.31 80 GLY A O 1
ATOM 667 N N . ILE A 1 81 ? -5.046 6.807 5.779 1.00 93.38 81 ILE A N 1
ATOM 668 C CA . ILE A 1 81 ? -5.243 7.410 7.107 1.00 93.38 81 ILE A CA 1
ATOM 669 C C . ILE A 1 81 ? -6.455 8.347 7.094 1.00 93.38 81 ILE A C 1
ATOM 671 O O . ILE A 1 81 ? -7.283 8.284 8.005 1.00 93.38 81 ILE A O 1
ATOM 675 N N . VAL A 1 82 ? -6.600 9.172 6.052 1.00 94.19 82 VAL A N 1
ATOM 676 C CA . VAL A 1 82 ? -7.773 10.044 5.881 1.00 94.19 82 VAL A CA 1
ATOM 677 C C . VAL A 1 82 ? -9.054 9.211 5.779 1.00 94.19 82 VAL A C 1
ATOM 679 O O . VAL A 1 82 ? -10.021 9.499 6.485 1.00 94.19 82 VAL A O 1
ATOM 682 N N . LEU A 1 83 ? -9.057 8.140 4.976 1.00 94.56 83 LEU A N 1
ATOM 683 C CA . LEU A 1 83 ? -10.199 7.227 4.848 1.00 94.56 83 LEU A CA 1
ATOM 684 C C . LEU A 1 83 ? -10.592 6.603 6.191 1.00 94.56 83 LEU A C 1
ATOM 686 O O . LEU A 1 83 ? -11.768 6.626 6.551 1.00 94.56 83 LEU A O 1
ATOM 690 N N . ILE A 1 84 ? -9.629 6.099 6.968 1.00 93.56 84 ILE A N 1
ATOM 691 C CA . ILE A 1 84 ? -9.895 5.574 8.315 1.00 93.56 84 ILE A CA 1
ATOM 692 C C . ILE A 1 84 ? -10.442 6.662 9.228 1.00 93.56 84 ILE A C 1
ATOM 694 O O . ILE A 1 84 ? -11.386 6.401 9.969 1.00 93.56 84 ILE A O 1
ATOM 698 N N . GLY A 1 85 ? -9.877 7.870 9.183 1.00 92.31 85 GLY A N 1
ATOM 699 C CA . GLY A 1 85 ? -10.365 9.008 9.955 1.00 92.31 85 GLY A CA 1
ATOM 700 C C . GLY A 1 85 ? -11.845 9.278 9.688 1.00 92.31 85 GLY A C 1
ATOM 701 O O . GLY A 1 85 ? -12.633 9.346 10.632 1.00 92.31 85 GLY A O 1
ATOM 702 N N . LEU A 1 86 ? -12.240 9.328 8.413 1.00 93.19 86 LEU A N 1
ATOM 703 C CA . LEU A 1 86 ? -13.633 9.513 7.994 1.00 93.19 86 LEU A CA 1
ATOM 704 C C . LEU A 1 86 ? -14.534 8.350 8.433 1.00 93.19 86 LEU A C 1
ATOM 706 O O . LEU A 1 86 ? -15.625 8.572 8.964 1.00 93.19 86 LEU A O 1
ATOM 710 N N . ILE A 1 87 ? -14.078 7.108 8.249 1.00 92.00 87 ILE A N 1
ATOM 711 C CA . ILE A 1 87 ? -14.814 5.900 8.644 1.00 92.00 87 ILE A CA 1
ATOM 712 C C . ILE A 1 87 ? -15.014 5.865 10.167 1.00 92.00 87 ILE A C 1
ATOM 714 O O . ILE A 1 87 ? -16.132 5.648 10.639 1.00 92.00 87 ILE A O 1
ATOM 718 N N . ASN A 1 88 ? -13.965 6.115 10.950 1.00 91.25 88 ASN A N 1
ATOM 719 C CA . ASN A 1 88 ? -14.020 6.112 12.409 1.00 91.25 88 ASN A CA 1
ATOM 720 C C . ASN A 1 88 ? -14.901 7.249 12.935 1.00 91.25 88 ASN A C 1
ATOM 722 O O . ASN A 1 88 ? -15.730 7.002 13.813 1.00 91.25 88 ASN A O 1
ATOM 726 N N . TRP A 1 89 ? -14.795 8.451 12.356 1.00 89.38 89 TRP A N 1
ATOM 727 C CA . TRP A 1 89 ? -15.651 9.583 12.710 1.00 89.38 89 TRP A CA 1
ATOM 728 C C . TRP A 1 89 ? -17.128 9.252 12.477 1.00 89.38 89 TRP A C 1
ATOM 730 O O . TRP A 1 89 ? -17.934 9.351 13.406 1.00 89.38 89 TRP A O 1
ATOM 740 N N . LYS A 1 90 ? -17.487 8.753 11.286 1.00 92.06 90 LYS A N 1
ATOM 741 C CA . LYS A 1 90 ? -18.872 8.368 10.964 1.00 92.06 90 LYS A CA 1
ATOM 742 C C . LYS A 1 90 ? -19.436 7.323 11.936 1.00 92.06 90 LYS A C 1
ATOM 744 O O . LYS A 1 90 ? -20.620 7.361 12.258 1.00 92.06 90 LYS A O 1
ATOM 749 N N . ASN A 1 91 ? -18.594 6.415 12.429 1.00 87.69 91 ASN A N 1
ATOM 750 C CA . ASN A 1 91 ? -18.985 5.332 13.336 1.00 87.69 91 ASN A CA 1
ATOM 751 C C . ASN A 1 91 ? -18.784 5.658 14.828 1.00 87.69 91 ASN A C 1
ATOM 753 O O . ASN A 1 91 ? -18.888 4.758 15.663 1.00 87.69 91 ASN A O 1
ATOM 757 N N . LYS A 1 92 ? -18.504 6.926 15.177 1.00 87.31 92 LYS A N 1
ATOM 758 C CA . LYS A 1 92 ? -18.260 7.387 16.559 1.00 87.31 92 LYS A CA 1
ATOM 759 C C . LYS A 1 92 ? -17.184 6.558 17.280 1.00 87.31 92 LYS A C 1
ATOM 761 O O . LYS A 1 92 ? -17.291 6.254 18.467 1.00 87.31 92 LYS A O 1
ATOM 766 N N . ILE A 1 93 ? -16.162 6.134 16.539 1.00 86.00 93 ILE A N 1
ATOM 767 C CA . ILE A 1 93 ? -14.989 5.444 17.072 1.00 86.00 93 ILE A CA 1
ATOM 768 C C . ILE A 1 93 ? -13.966 6.501 17.493 1.00 86.00 93 ILE A C 1
ATOM 770 O O . ILE A 1 93 ? -13.735 7.462 16.764 1.00 86.00 93 ILE A O 1
ATOM 774 N N . SER A 1 94 ? -13.337 6.292 18.652 1.00 86.38 94 SER A N 1
ATOM 775 C CA . SER A 1 94 ? -12.316 7.193 19.197 1.00 86.38 94 SER A CA 1
ATOM 776 C C . SER A 1 94 ? -11.222 7.537 18.187 1.00 86.38 94 SER A C 1
ATOM 778 O O . SER A 1 94 ? -10.666 6.643 17.541 1.0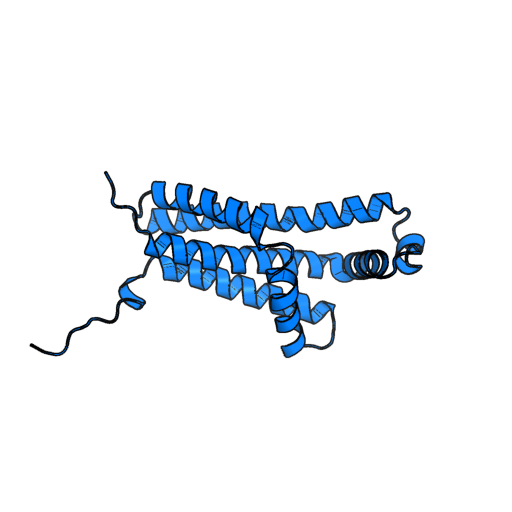0 86.38 94 SER A O 1
ATOM 780 N N . ILE A 1 95 ? -10.843 8.816 18.131 1.00 86.31 95 ILE A N 1
ATOM 781 C CA . ILE A 1 95 ? -9.750 9.305 17.282 1.00 86.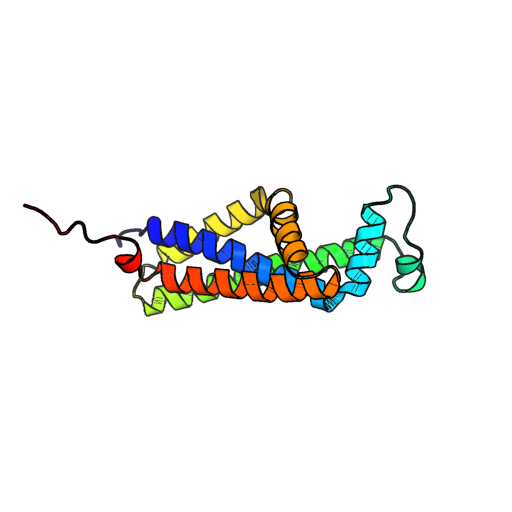31 95 ILE A CA 1
ATOM 782 C C . ILE A 1 95 ? -8.394 8.683 17.649 1.00 86.31 95 ILE A C 1
ATOM 784 O O . ILE A 1 95 ? -7.543 8.504 16.779 1.00 86.31 95 ILE A O 1
ATOM 788 N N . LEU A 1 96 ? -8.224 8.252 18.907 1.00 85.81 96 LEU A N 1
ATOM 789 C CA . LEU A 1 96 ? -7.049 7.505 19.367 1.00 85.81 96 LEU A CA 1
ATOM 790 C C . LEU A 1 96 ? -6.826 6.220 18.559 1.00 85.81 96 LEU A C 1
ATOM 792 O O . LEU A 1 96 ? -5.681 5.865 18.295 1.00 85.81 96 LEU A O 1
ATOM 796 N N . ASN A 1 97 ? -7.895 5.550 18.109 1.00 84.62 97 ASN A N 1
ATOM 797 C CA . ASN A 1 97 ? -7.761 4.351 17.278 1.00 84.62 97 ASN A CA 1
ATOM 798 C C . ASN A 1 97 ? -7.181 4.688 15.896 1.00 84.62 97 ASN A C 1
ATOM 800 O O . ASN A 1 97 ? -6.374 3.921 15.378 1.00 84.62 97 ASN A O 1
ATOM 804 N N . THR A 1 98 ? -7.548 5.840 15.324 1.00 85.81 98 THR A N 1
ATOM 805 C CA . THR A 1 98 ? -6.991 6.323 14.051 1.00 85.81 98 THR A CA 1
ATOM 806 C C . THR A 1 98 ? -5.511 6.667 14.196 1.00 85.81 98 THR A C 1
ATOM 808 O O . THR A 1 98 ? -4.712 6.260 13.360 1.00 85.81 98 THR A O 1
ATOM 811 N N . ILE A 1 99 ? -5.133 7.366 15.273 1.00 87.56 99 ILE A N 1
ATOM 812 C CA . ILE A 1 99 ? -3.737 7.752 15.536 1.00 87.56 99 ILE A CA 1
ATOM 813 C C . ILE A 1 99 ? -2.867 6.507 15.737 1.00 87.56 99 ILE A C 1
ATOM 815 O O . ILE A 1 99 ? -1.836 6.362 15.084 1.00 87.56 99 ILE A O 1
ATOM 819 N N . LEU A 1 100 ? -3.303 5.574 16.591 1.00 86.81 100 LEU A N 1
ATOM 820 C CA . LEU A 1 100 ? -2.585 4.318 16.813 1.00 86.81 100 LEU A CA 1
ATOM 821 C C . LEU A 1 100 ? -2.497 3.493 15.527 1.00 86.81 100 LEU A C 1
ATOM 823 O O . LEU A 1 100 ? -1.420 3.013 15.188 1.00 86.81 100 LEU A O 1
ATOM 827 N N . GLY A 1 101 ? -3.599 3.373 14.783 1.00 84.31 101 GLY A N 1
ATOM 828 C CA . GLY A 1 101 ? -3.616 2.694 13.490 1.00 84.31 101 GLY A CA 1
ATOM 829 C C . GLY A 1 101 ? -2.622 3.300 12.501 1.00 84.31 101 GLY A C 1
ATOM 830 O O . GLY A 1 101 ? -1.861 2.562 11.883 1.00 84.31 101 GLY A O 1
ATOM 831 N N . ALA A 1 102 ? -2.554 4.628 12.400 1.00 85.19 102 ALA A N 1
ATOM 832 C CA . ALA A 1 102 ? -1.600 5.321 11.536 1.00 85.19 102 ALA A CA 1
ATOM 833 C C . ALA A 1 102 ? -0.141 5.025 11.923 1.00 85.19 102 ALA A C 1
ATOM 835 O O . ALA A 1 102 ? 0.655 4.661 11.057 1.00 85.19 102 ALA A O 1
ATOM 836 N N . ILE A 1 103 ? 0.193 5.105 13.218 1.00 88.12 103 ILE A N 1
ATOM 837 C CA . ILE A 1 103 ? 1.540 4.807 13.732 1.00 88.12 103 ILE A CA 1
ATOM 838 C C . ILE A 1 103 ? 1.924 3.355 13.425 1.00 88.12 103 ILE A C 1
ATOM 840 O O . ILE A 1 103 ? 2.980 3.102 12.846 1.00 88.12 103 ILE A O 1
ATOM 844 N N . PHE A 1 104 ? 1.056 2.395 13.756 1.00 86.62 104 PHE A N 1
ATOM 845 C CA . PHE A 1 104 ? 1.321 0.982 13.482 1.00 86.62 104 PHE A CA 1
ATOM 846 C C . PHE A 1 104 ? 1.439 0.698 11.985 1.00 86.62 104 PHE A C 1
ATOM 848 O O . PHE A 1 104 ? 2.300 -0.084 11.589 1.00 86.62 104 PHE A O 1
ATOM 855 N N . THR A 1 105 ? 0.627 1.350 11.147 1.00 82.50 105 THR A N 1
ATOM 856 C CA . THR A 1 105 ? 0.721 1.181 9.692 1.00 82.50 105 THR A CA 1
ATOM 857 C C . THR A 1 105 ? 2.066 1.670 9.193 1.00 82.50 105 THR A C 1
ATOM 859 O O . THR A 1 105 ? 2.697 0.971 8.414 1.00 82.50 105 THR A O 1
ATOM 862 N N . TYR A 1 106 ? 2.527 2.835 9.651 1.00 84.81 106 TYR A N 1
ATOM 863 C CA . TYR A 1 106 ? 3.825 3.371 9.259 1.00 84.81 106 TYR A CA 1
ATOM 864 C C . TYR A 1 106 ? 4.973 2.422 9.639 1.00 84.81 106 TYR A C 1
ATOM 866 O O . TYR A 1 106 ? 5.844 2.152 8.815 1.00 84.81 106 TYR A O 1
ATOM 874 N N . ILE A 1 107 ? 4.937 1.848 10.847 1.00 84.62 107 ILE A N 1
ATOM 875 C CA . ILE A 1 107 ? 5.932 0.863 11.299 1.00 84.62 107 ILE A CA 1
ATOM 876 C C . ILE A 1 107 ? 5.890 -0.395 10.420 1.00 84.62 107 ILE A C 1
ATOM 878 O O . ILE A 1 107 ? 6.917 -0.820 9.896 1.00 84.62 107 ILE A O 1
ATOM 882 N N . VAL A 1 108 ? 4.704 -0.977 10.217 1.00 80.69 108 VAL A N 1
ATOM 883 C CA . VAL A 1 108 ? 4.515 -2.155 9.351 1.00 80.69 108 VAL A CA 1
ATOM 884 C C . VAL A 1 108 ? 4.986 -1.865 7.927 1.00 80.69 108 VAL A C 1
ATOM 886 O O . VAL A 1 108 ? 5.638 -2.700 7.306 1.00 80.69 108 VAL A O 1
ATOM 889 N N . PHE A 1 109 ? 4.694 -0.671 7.424 1.00 76.38 109 PHE A N 1
ATOM 890 C CA . PHE A 1 109 ? 5.084 -0.222 6.101 1.00 76.38 109 PHE A CA 1
ATOM 891 C C . PHE A 1 109 ? 6.609 -0.130 5.951 1.00 76.38 109 PHE A C 1
ATOM 893 O O . PHE A 1 109 ? 7.160 -0.660 4.991 1.00 76.38 109 PHE A O 1
ATOM 900 N N . TYR A 1 110 ? 7.301 0.473 6.918 1.00 77.12 110 TYR A N 1
ATOM 901 C CA . TYR A 1 110 ? 8.757 0.603 6.877 1.00 77.12 110 TYR A CA 1
ATOM 902 C C . TYR A 1 110 ? 9.475 -0.755 6.964 1.00 77.12 110 TYR A C 1
ATOM 904 O O . TYR A 1 110 ? 10.458 -0.976 6.262 1.00 77.12 110 TYR A O 1
ATOM 912 N N . PHE A 1 111 ? 8.979 -1.685 7.790 1.00 71.06 111 PHE A N 1
ATOM 913 C CA . PHE A 1 111 ? 9.679 -2.947 8.065 1.00 71.06 111 PHE A CA 1
ATOM 914 C C . PHE A 1 111 ? 9.268 -4.137 7.183 1.00 71.06 111 PHE A C 1
ATOM 916 O O . PHE A 1 111 ? 10.108 -4.985 6.896 1.00 71.06 111 PHE A O 1
ATOM 923 N N . LEU A 1 112 ? 8.000 -4.253 6.769 1.00 63.47 112 LEU A N 1
ATOM 924 C CA . LEU A 1 112 ? 7.471 -5.485 6.151 1.00 63.47 112 LEU A CA 1
ATOM 925 C C . LEU A 1 112 ? 7.165 -5.366 4.652 1.00 63.47 112 LEU A C 1
ATOM 927 O O . LEU A 1 112 ? 6.940 -6.381 3.988 1.00 63.47 112 LEU A O 1
ATOM 931 N N . PHE A 1 113 ? 7.133 -4.151 4.103 1.00 63.59 113 PHE A N 1
ATOM 932 C CA . PHE A 1 113 ? 6.548 -3.925 2.780 1.00 63.59 113 PHE A CA 1
ATOM 933 C C . PHE A 1 113 ? 7.501 -4.191 1.606 1.00 63.59 113 PHE A C 1
ATOM 935 O O . PHE A 1 113 ? 7.032 -4.554 0.529 1.00 63.59 113 PHE A O 1
ATOM 942 N N . GLU A 1 114 ? 8.818 -4.045 1.787 1.00 66.19 114 GLU A N 1
ATOM 943 C CA . GLU A 1 114 ? 9.778 -4.131 0.673 1.00 66.19 114 GLU A CA 1
ATOM 944 C C . GLU A 1 114 ? 10.133 -5.570 0.236 1.00 66.19 114 GLU A C 1
ATOM 946 O O . GLU A 1 114 ? 10.018 -5.852 -0.960 1.00 66.19 114 GLU A O 1
ATOM 951 N N . PRO A 1 115 ? 10.472 -6.530 1.123 1.00 59.34 115 PRO A N 1
ATOM 952 C CA . PRO A 1 115 ? 10.905 -7.855 0.668 1.00 59.34 115 PRO A CA 1
ATOM 953 C C . PRO A 1 115 ? 9.769 -8.882 0.539 1.00 59.34 115 PRO A C 1
ATOM 955 O O . PRO A 1 115 ? 9.831 -9.764 -0.312 1.00 59.34 115 PRO A O 1
ATOM 958 N N . PHE A 1 116 ? 8.739 -8.819 1.390 1.00 57.16 116 PHE A N 1
ATOM 959 C CA . PHE A 1 116 ? 7.803 -9.941 1.558 1.00 57.16 116 PHE A CA 1
ATOM 960 C C . PHE A 1 116 ? 6.516 -9.801 0.736 1.00 57.16 116 PHE A C 1
ATOM 962 O O . PHE A 1 116 ? 6.069 -10.750 0.089 1.00 57.16 116 PHE A O 1
ATOM 969 N N . LEU A 1 117 ? 5.911 -8.610 0.752 1.00 61.50 117 LEU A N 1
ATOM 970 C CA . LEU A 1 117 ? 4.627 -8.366 0.086 1.00 61.50 117 LEU A CA 1
ATOM 971 C C . LEU A 1 117 ? 4.778 -8.207 -1.426 1.00 61.50 117 LEU A C 1
ATOM 973 O O . LEU A 1 117 ? 3.910 -8.645 -2.175 1.00 61.50 117 LEU A O 1
ATOM 977 N N . SER A 1 118 ? 5.888 -7.624 -1.880 1.00 65.00 118 SER A N 1
ATOM 978 C CA . SER A 1 118 ? 6.172 -7.415 -3.301 1.00 65.00 118 SER A CA 1
ATOM 979 C C . SER A 1 118 ? 6.215 -8.734 -4.075 1.00 65.00 118 SER A C 1
ATOM 981 O O . SER A 1 118 ? 5.555 -8.834 -5.103 1.00 65.00 118 SER A O 1
ATOM 983 N N . ILE A 1 119 ? 6.899 -9.758 -3.553 1.00 66.56 119 ILE A N 1
ATOM 984 C CA . ILE A 1 119 ? 7.008 -11.084 -4.180 1.00 66.56 119 ILE A CA 1
ATOM 985 C C . ILE A 1 119 ? 5.640 -11.780 -4.199 1.00 66.56 119 ILE A C 1
ATOM 987 O O . ILE A 1 119 ? 5.092 -12.053 -5.265 1.00 66.56 119 ILE A O 1
ATOM 991 N N . ARG A 1 120 ? 5.036 -11.977 -3.018 1.00 68.38 120 ARG A N 1
ATOM 992 C CA . ARG A 1 120 ? 3.772 -12.721 -2.855 1.00 68.38 120 ARG A CA 1
ATOM 993 C C . ARG A 1 120 ? 2.614 -12.123 -3.648 1.00 68.38 120 ARG A C 1
ATOM 995 O O . ARG A 1 120 ? 1.775 -12.852 -4.167 1.00 68.38 120 ARG A O 1
ATOM 1002 N N . PHE A 1 121 ? 2.516 -10.799 -3.694 1.00 70.25 121 PHE A N 1
ATOM 1003 C CA . PHE A 1 121 ? 1.407 -10.146 -4.376 1.00 70.25 121 PHE A CA 1
ATOM 1004 C C . PHE A 1 121 ? 1.648 -9.953 -5.876 1.00 70.25 121 PHE A C 1
ATOM 1006 O O . PHE A 1 121 ? 0.682 -9.803 -6.623 1.00 70.25 121 PHE A O 1
ATOM 1013 N N . ASN A 1 122 ? 2.899 -10.003 -6.344 1.00 69.38 122 ASN A N 1
ATOM 1014 C CA . ASN A 1 122 ? 3.175 -10.043 -7.778 1.00 69.38 122 ASN A CA 1
ATOM 1015 C C . ASN A 1 122 ? 2.767 -11.400 -8.377 1.00 69.38 122 ASN A C 1
ATOM 1017 O O . ASN A 1 122 ? 2.206 -11.444 -9.474 1.00 69.38 122 ASN A O 1
ATOM 1021 N N . ASP A 1 123 ? 2.922 -12.487 -7.611 1.00 76.00 123 ASP A N 1
ATOM 1022 C CA . ASP A 1 123 ? 2.445 -13.820 -8.000 1.00 76.00 123 ASP A CA 1
ATOM 1023 C C . ASP A 1 123 ? 0.925 -13.868 -8.200 1.00 76.00 123 ASP A C 1
ATOM 1025 O O . ASP A 1 123 ? 0.425 -14.581 -9.067 1.00 76.00 123 ASP A O 1
ATOM 1029 N N . PHE A 1 124 ? 0.166 -13.054 -7.460 1.00 77.94 124 PHE A N 1
ATOM 1030 C CA . PHE A 1 124 ? -1.282 -12.959 -7.647 1.00 77.94 124 PHE A CA 1
ATOM 1031 C C . PHE A 1 124 ? -1.651 -12.480 -9.057 1.00 77.94 124 PHE A C 1
ATOM 1033 O O . PHE A 1 124 ? -2.582 -13.004 -9.663 1.00 77.94 124 PHE A O 1
ATOM 1040 N N . GLY A 1 125 ? -0.901 -11.526 -9.618 1.00 73.38 125 GLY A N 1
ATOM 1041 C CA . GLY A 1 125 ? -1.141 -11.027 -10.974 1.00 73.38 125 GLY A CA 1
ATOM 1042 C C . GLY A 1 125 ? -0.946 -12.104 -12.046 1.00 73.38 125 GLY A C 1
ATOM 1043 O O . GLY A 1 125 ? -1.682 -12.119 -13.036 1.00 73.38 125 GLY A O 1
ATOM 1044 N N . LEU A 1 126 ? -0.009 -13.037 -11.829 1.00 81.44 126 LEU A N 1
ATOM 1045 C CA . LEU A 1 126 ? 0.255 -14.158 -12.740 1.00 81.44 126 LEU A CA 1
ATOM 1046 C C . LEU A 1 126 ? -0.966 -15.058 -12.941 1.00 81.44 126 LEU A C 1
ATOM 1048 O O . LEU A 1 126 ? -1.129 -15.610 -14.025 1.00 81.44 126 LEU A O 1
ATOM 1052 N N . LEU A 1 127 ? -1.840 -15.165 -11.936 1.00 85.38 127 LEU A N 1
ATOM 1053 C CA . LEU A 1 127 ? -3.050 -15.986 -12.013 1.00 85.38 127 LEU A CA 1
ATOM 1054 C C . LEU A 1 127 ? -4.066 -15.463 -13.039 1.00 85.38 127 LEU A C 1
ATOM 1056 O O . LEU A 1 127 ? -4.876 -16.238 -13.536 1.00 85.38 127 LEU A O 1
ATOM 1060 N N . PHE A 1 128 ? -4.033 -14.165 -13.363 1.00 84.75 128 PHE A N 1
ATOM 1061 C CA . PHE A 1 128 ? -5.039 -13.532 -14.224 1.00 84.75 128 PHE A CA 1
ATOM 1062 C C . PHE A 1 128 ? -4.547 -13.240 -15.638 1.00 84.75 128 PHE A C 1
ATOM 1064 O O . PHE A 1 128 ? -5.340 -13.231 -16.577 1.00 84.75 128 PHE A O 1
ATOM 1071 N N . SER A 1 129 ? -3.261 -12.938 -15.819 1.00 86.94 129 SER A N 1
ATOM 1072 C CA . SER A 1 129 ? -2.737 -12.604 -17.142 1.00 86.94 129 SER A CA 1
ATOM 1073 C C . SER A 1 129 ? -1.255 -12.896 -17.258 1.00 86.94 129 SER A C 1
ATOM 1075 O O . SER A 1 129 ? -0.508 -12.723 -16.302 1.00 86.94 129 SER A O 1
ATOM 1077 N N . ASN A 1 130 ? -0.806 -13.233 -18.469 1.00 84.69 130 ASN A N 1
ATOM 1078 C CA . ASN A 1 130 ? 0.616 -13.292 -18.795 1.00 84.69 130 ASN A CA 1
ATOM 1079 C C . ASN A 1 130 ? 1.211 -11.945 -19.231 1.00 84.69 130 ASN A C 1
ATOM 1081 O O . ASN A 1 130 ? 2.430 -11.782 -19.244 1.00 84.69 130 ASN A O 1
ATOM 1085 N N . ASN A 1 131 ? 0.368 -10.961 -19.550 1.00 88.69 131 ASN A N 1
ATOM 1086 C CA . ASN A 1 131 ? 0.826 -9.640 -19.958 1.00 88.69 131 ASN A CA 1
ATOM 1087 C C . ASN A 1 131 ? 1.174 -8.793 -18.726 1.00 88.69 131 ASN A C 1
ATOM 1089 O O . ASN A 1 131 ? 0.301 -8.490 -17.914 1.00 88.69 131 ASN A O 1
ATOM 1093 N N . PHE A 1 132 ? 2.436 -8.368 -18.622 1.00 83.56 132 PHE A N 1
ATOM 1094 C CA . PHE A 1 132 ? 2.955 -7.576 -17.503 1.00 83.56 132 PHE A CA 1
ATOM 1095 C C . PHE A 1 132 ? 2.079 -6.359 -17.167 1.00 83.56 132 PHE A C 1
ATOM 1097 O O . PHE A 1 132 ? 1.727 -6.160 -16.009 1.00 83.56 132 PHE A O 1
ATOM 1104 N N . LYS A 1 133 ? 1.641 -5.590 -18.172 1.00 89.44 133 LYS A N 1
ATOM 1105 C CA . LYS A 1 133 ? 0.792 -4.405 -17.974 1.00 89.44 133 LYS A CA 1
ATOM 1106 C C . LYS A 1 133 ? -0.568 -4.775 -17.376 1.00 89.44 133 LYS A C 1
ATOM 1108 O O . LYS A 1 133 ? -1.024 -4.147 -16.423 1.00 89.44 133 LYS A O 1
ATOM 1113 N N . THR A 1 134 ? -1.207 -5.809 -17.918 1.00 90.25 134 THR A N 1
ATOM 1114 C CA . THR A 1 134 ? -2.527 -6.270 -17.466 1.00 90.25 134 THR A CA 1
ATOM 1115 C C . THR A 1 134 ? -2.481 -6.821 -16.041 1.00 90.25 134 THR A C 1
ATOM 1117 O O . THR A 1 134 ? -3.419 -6.591 -15.280 1.00 90.25 134 THR A O 1
ATOM 1120 N N . ARG A 1 135 ? -1.379 -7.475 -15.645 1.00 90.25 135 ARG A N 1
ATOM 1121 C CA . ARG A 1 135 ? -1.174 -7.971 -14.271 1.00 90.25 135 ARG A CA 1
ATOM 1122 C C . ARG A 1 135 ? -1.285 -6.850 -13.234 1.00 90.25 135 ARG A C 1
ATOM 1124 O O . ARG A 1 135 ? -2.068 -6.985 -12.299 1.00 90.25 135 ARG A O 1
ATOM 1131 N N . TYR A 1 136 ? -0.569 -5.737 -13.424 1.00 90.19 136 TYR A N 1
ATOM 1132 C CA . TYR A 1 136 ? -0.613 -4.601 -12.488 1.00 90.19 136 TYR A CA 1
ATOM 1133 C C . TYR A 1 136 ? -1.949 -3.860 -12.496 1.00 90.19 136 TYR A C 1
ATOM 1135 O O . TYR A 1 136 ? -2.364 -3.334 -11.468 1.00 90.19 136 TYR A O 1
ATOM 1143 N N . LEU A 1 137 ? -2.649 -3.827 -13.633 1.00 93.62 137 LEU A N 1
ATOM 1144 C CA . LEU A 1 137 ? -3.989 -3.245 -13.682 1.00 93.62 137 LEU A CA 1
ATOM 1145 C C . LEU A 1 137 ? -4.977 -4.063 -12.843 1.00 93.62 137 LEU A C 1
ATOM 1147 O O . LEU A 1 137 ? -5.672 -3.514 -11.990 1.00 93.62 137 LEU A O 1
ATOM 1151 N N . ILE A 1 138 ? -5.025 -5.377 -13.076 1.00 92.75 138 ILE A N 1
ATOM 1152 C CA . ILE A 1 138 ? -5.948 -6.277 -12.377 1.00 92.75 138 ILE A CA 1
ATOM 1153 C C . ILE A 1 138 ? -5.603 -6.343 -10.892 1.00 92.75 138 ILE A C 1
ATOM 1155 O O . ILE A 1 138 ? -6.500 -6.231 -10.057 1.00 92.75 138 ILE A O 1
ATOM 1159 N N . GLY A 1 139 ? -4.324 -6.491 -10.544 1.00 91.44 139 GLY A N 1
ATOM 1160 C CA . GLY A 1 139 ? -3.910 -6.511 -9.147 1.00 91.44 139 GLY A CA 1
ATOM 1161 C C . GLY A 1 139 ? -4.172 -5.169 -8.456 1.00 91.44 139 GLY A C 1
ATOM 1162 O O . GLY A 1 139 ? -4.708 -5.173 -7.351 1.00 91.44 139 GLY A O 1
ATOM 1163 N N . GLY A 1 140 ? -3.930 -4.032 -9.120 1.00 93.75 140 GLY A N 1
ATOM 1164 C CA . GLY A 1 140 ? -4.268 -2.702 -8.607 1.00 93.75 140 GLY A CA 1
ATOM 1165 C C . GLY A 1 140 ? -5.745 -2.579 -8.246 1.00 93.75 140 GLY A C 1
ATOM 1166 O O . GLY A 1 140 ? -6.078 -2.280 -7.100 1.00 93.75 140 GLY A O 1
ATOM 1167 N N . ILE A 1 141 ? -6.633 -2.923 -9.185 1.00 95.62 141 ILE A N 1
ATOM 1168 C CA . ILE A 1 141 ? -8.085 -2.949 -8.961 1.00 95.62 141 ILE A CA 1
ATOM 1169 C C . ILE A 1 141 ? -8.427 -3.878 -7.793 1.00 95.62 141 ILE A C 1
ATOM 1171 O O . ILE A 1 141 ? -9.083 -3.465 -6.838 1.00 95.62 141 ILE A O 1
ATOM 1175 N N . THR A 1 142 ? -7.954 -5.121 -7.844 1.00 94.56 142 THR A N 1
ATOM 1176 C CA . THR A 1 142 ? -8.334 -6.164 -6.888 1.00 94.56 142 THR A CA 1
ATOM 1177 C C . THR A 1 142 ? -7.892 -5.816 -5.469 1.00 94.56 142 THR A C 1
ATOM 1179 O O . THR A 1 142 ? -8.705 -5.833 -4.547 1.00 94.56 142 THR A O 1
ATOM 1182 N N . PHE A 1 143 ? -6.628 -5.436 -5.280 1.00 94.81 143 PHE A N 1
ATOM 1183 C CA . PHE A 1 143 ? -6.095 -5.100 -3.963 1.00 94.81 143 PHE A CA 1
ATOM 1184 C C . PHE A 1 143 ? -6.673 -3.797 -3.411 1.00 94.81 143 PHE A C 1
ATOM 1186 O O . PHE A 1 143 ? -6.965 -3.733 -2.216 1.00 94.81 143 PHE A O 1
ATOM 1193 N N . THR A 1 144 ? -6.934 -2.790 -4.252 1.00 96.38 144 THR A N 1
ATOM 1194 C CA . THR A 1 144 ? -7.635 -1.579 -3.807 1.00 96.38 144 THR A CA 1
ATOM 1195 C C . THR A 1 144 ? -9.056 -1.901 -3.344 1.00 96.38 144 THR A C 1
ATOM 1197 O O . THR A 1 144 ? -9.437 -1.473 -2.253 1.00 96.38 144 THR A O 1
ATOM 1200 N N . PHE A 1 145 ? -9.825 -2.694 -4.099 1.00 96.81 145 PHE A N 1
ATOM 1201 C CA . PHE A 1 145 ? -11.178 -3.095 -3.695 1.00 96.81 145 PHE A CA 1
ATOM 1202 C C . PHE A 1 145 ? -11.182 -3.931 -2.413 1.00 96.81 145 PHE A C 1
ATOM 1204 O O . PHE A 1 145 ? -11.982 -3.658 -1.517 1.00 96.81 145 PHE A O 1
ATOM 1211 N N . ILE A 1 146 ? -10.278 -4.907 -2.286 1.00 96.06 146 ILE A N 1
ATOM 1212 C CA . ILE A 1 146 ? -10.120 -5.704 -1.061 1.00 96.06 146 ILE A CA 1
ATOM 1213 C C . ILE A 1 146 ? -9.780 -4.794 0.123 1.00 96.06 146 ILE A C 1
ATOM 1215 O O . ILE A 1 146 ? -10.448 -4.861 1.153 1.00 96.06 146 ILE A O 1
ATOM 1219 N N . GLY A 1 147 ? -8.794 -3.906 -0.030 1.00 96.19 147 GLY A N 1
ATOM 1220 C CA . GLY A 1 147 ? -8.377 -2.982 1.021 1.00 96.19 147 GLY A CA 1
ATOM 1221 C C . GLY A 1 147 ? -9.516 -2.080 1.486 1.00 96.19 147 GLY A C 1
ATOM 1222 O O . GLY A 1 147 ? -9.825 -2.047 2.676 1.00 96.19 147 GLY A O 1
ATOM 1223 N N . ILE A 1 148 ? -10.211 -1.426 0.551 1.00 96.19 148 ILE A N 1
ATOM 1224 C CA . ILE A 1 148 ? -11.382 -0.587 0.847 1.00 96.19 148 ILE A CA 1
ATOM 1225 C C . ILE A 1 148 ? -12.471 -1.402 1.556 1.00 96.19 148 ILE A C 1
ATOM 1227 O O . ILE A 1 148 ? -13.006 -0.959 2.572 1.00 96.19 148 ILE A O 1
ATOM 1231 N N . THR A 1 149 ? -12.772 -2.608 1.069 1.00 95.62 149 THR A N 1
ATOM 1232 C CA . THR A 1 149 ? -13.799 -3.477 1.662 1.00 95.62 149 THR A CA 1
ATOM 1233 C C . THR A 1 149 ? -13.456 -3.835 3.106 1.00 95.62 149 THR A C 1
ATOM 1235 O O . THR A 1 149 ? -14.304 -3.716 3.988 1.00 95.62 149 THR A O 1
ATOM 1238 N N . ILE A 1 150 ? -12.202 -4.204 3.381 1.00 95.31 150 ILE A N 1
ATOM 1239 C CA . ILE A 1 150 ? -11.730 -4.506 4.738 1.00 95.31 150 ILE A CA 1
ATOM 1240 C C . ILE A 1 150 ? -11.845 -3.272 5.644 1.00 95.31 150 ILE A C 1
ATOM 1242 O O . ILE A 1 150 ? -12.334 -3.392 6.768 1.00 95.31 150 ILE A O 1
ATOM 1246 N N . LEU A 1 151 ? -11.452 -2.085 5.164 1.00 94.19 151 LEU A N 1
ATOM 1247 C CA . LEU A 1 151 ? -11.575 -0.832 5.921 1.00 94.19 151 LEU A CA 1
ATOM 1248 C C . LEU A 1 151 ? -13.036 -0.499 6.261 1.00 94.19 151 LEU A C 1
ATOM 1250 O O . LEU A 1 151 ? -13.324 -0.056 7.370 1.00 94.19 151 LEU A O 1
ATOM 1254 N N . PHE A 1 152 ? -13.974 -0.744 5.344 1.00 93.50 152 PHE A N 1
ATOM 1255 C CA . PHE A 1 152 ? -15.401 -0.555 5.614 1.00 93.50 152 PHE A CA 1
ATOM 1256 C C . PHE A 1 152 ? -15.972 -1.604 6.572 1.00 93.50 152 PHE A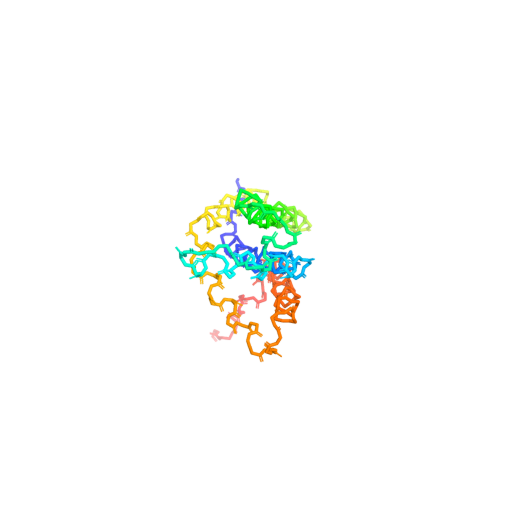 C 1
ATOM 1258 O O . PHE A 1 152 ? -16.809 -1.281 7.413 1.00 93.50 152 PHE A O 1
ATOM 1265 N N . LEU A 1 153 ? -15.528 -2.857 6.478 1.00 91.88 153 LEU A N 1
ATOM 1266 C CA . LEU A 1 153 ? -15.986 -3.928 7.364 1.00 91.88 153 LEU A CA 1
ATOM 1267 C C . LEU A 1 153 ? -15.373 -3.836 8.768 1.00 91.88 153 LEU A C 1
ATOM 1269 O O . LEU A 1 153 ? -15.980 -4.319 9.724 1.00 91.88 153 LEU A O 1
ATOM 1273 N N . SER A 1 154 ? -14.222 -3.173 8.928 1.00 91.06 154 SER A N 1
ATOM 1274 C CA . SER A 1 154 ? -13.499 -3.088 10.203 1.00 91.06 154 SER A CA 1
ATOM 1275 C C . SER A 1 154 ? -14.313 -2.461 11.334 1.00 91.06 154 SER A C 1
ATOM 1277 O O . SER A 1 154 ? -14.071 -2.743 12.505 1.00 91.06 154 SER A O 1
ATOM 1279 N N . VAL A 1 155 ? -15.261 -1.583 11.003 1.00 87.38 155 VAL A N 1
ATOM 1280 C CA . VAL A 1 155 ? -16.124 -0.897 11.976 1.00 87.38 155 VAL A CA 1
ATOM 1281 C C . VAL A 1 155 ? -17.377 -1.698 12.332 1.00 87.38 155 VAL A C 1
ATOM 1283 O O . VAL A 1 155 ? -17.932 -1.511 13.413 1.00 87.38 155 VAL A O 1
ATOM 1286 N N . ASN A 1 156 ? -17.759 -2.661 11.490 1.00 81.88 156 ASN A N 1
ATOM 1287 C CA . ASN A 1 156 ? -18.907 -3.548 11.676 1.00 81.88 156 ASN A CA 1
ATOM 1288 C C . ASN A 1 156 ? -18.483 -4.901 12.273 1.00 81.88 156 ASN A C 1
ATOM 1290 O O . ASN A 1 156 ? -18.854 -5.962 11.778 1.00 81.88 156 ASN A O 1
ATOM 1294 N N . ILE A 1 157 ? -17.723 -4.878 13.375 1.00 64.06 157 ILE A N 1
ATOM 1295 C CA . ILE A 1 157 ? -17.191 -6.089 14.039 1.00 64.06 157 ILE A CA 1
ATOM 1296 C C . ILE A 1 157 ? -18.264 -7.115 14.425 1.00 64.06 157 ILE A C 1
ATOM 1298 O O . ILE A 1 157 ? -17.954 -8.302 14.506 1.00 64.06 157 ILE A O 1
ATOM 1302 N N . ASN A 1 158 ? -19.522 -6.696 14.594 1.00 60.81 158 ASN A N 1
ATOM 1303 C CA . ASN A 1 158 ? -20.640 -7.608 14.846 1.00 60.81 158 ASN A CA 1
ATOM 1304 C C . ASN A 1 158 ? -20.847 -8.650 13.726 1.00 60.81 158 ASN A C 1
ATOM 1306 O O . ASN A 1 158 ? -21.503 -9.654 13.977 1.00 60.81 158 ASN A O 1
ATOM 1310 N N . LEU A 1 159 ? -20.278 -8.442 12.531 1.00 54.16 159 LEU A N 1
ATOM 1311 C CA . LEU A 1 159 ? -20.237 -9.431 11.447 1.00 54.16 159 LEU A CA 1
ATOM 1312 C C . LEU A 1 159 ? -19.232 -10.571 11.700 1.00 54.16 159 LEU A C 1
ATOM 1314 O O . LEU A 1 159 ? -19.380 -11.645 11.129 1.00 54.16 159 LEU A O 1
ATOM 1318 N N . PHE A 1 160 ? -18.227 -10.359 12.556 1.00 52.75 160 PHE A N 1
ATOM 1319 C CA . PHE A 1 160 ? -17.144 -11.316 12.827 1.00 52.75 160 PHE A CA 1
ATOM 1320 C C . PHE A 1 160 ? -17.232 -11.967 14.209 1.00 52.75 160 PHE A C 1
ATOM 1322 O O . PHE A 1 160 ? -16.640 -13.018 14.447 1.00 52.75 160 PHE A O 1
ATOM 1329 N N . THR A 1 161 ? -17.974 -11.372 15.141 1.00 51.28 161 THR A N 1
ATOM 1330 C CA . THR A 1 161 ? -18.413 -12.072 16.350 1.00 51.28 161 THR A CA 1
ATOM 1331 C C . THR A 1 161 ? -19.644 -12.891 16.009 1.00 51.28 161 THR A C 1
ATOM 1333 O O . THR A 1 161 ? -20.766 -12.390 16.080 1.00 51.28 161 THR A O 1
ATOM 1336 N N . ASN A 1 162 ? -19.425 -14.160 15.663 1.00 45.09 162 ASN A N 1
ATOM 1337 C CA . ASN A 1 162 ? -20.473 -15.168 15.733 1.00 45.09 162 ASN A CA 1
ATOM 1338 C C . ASN A 1 162 ? -21.163 -15.008 17.091 1.00 45.09 162 ASN A C 1
ATOM 1340 O O . ASN A 1 162 ? -20.514 -15.095 18.137 1.00 45.09 162 ASN A O 1
ATOM 1344 N N . LYS A 1 163 ? -22.469 -14.723 17.085 1.00 44.31 163 LYS A N 1
ATOM 1345 C CA . LYS A 1 163 ? -23.285 -14.895 18.281 1.00 44.31 163 LYS A CA 1
ATOM 1346 C C . LYS A 1 163 ? -23.130 -16.366 18.668 1.00 44.31 163 LYS A C 1
ATOM 1348 O O . LYS A 1 163 ? -23.792 -17.211 18.082 1.00 44.31 163 LYS A O 1
ATOM 1353 N N . GLN A 1 164 ? -22.299 -16.667 19.664 1.00 44.16 164 GLN A N 1
ATOM 1354 C CA . GLN A 1 164 ? -22.540 -17.806 20.545 1.00 44.16 164 GLN A CA 1
ATOM 1355 C C . GLN A 1 164 ? -23.852 -17.512 21.285 1.00 44.16 164 GLN A C 1
ATOM 1357 O O . GLN A 1 164 ? -23.891 -17.046 22.416 1.00 44.16 164 GLN A O 1
ATOM 1362 N N . LYS A 1 165 ? -24.955 -17.662 20.562 1.00 47.53 165 LYS A N 1
ATOM 1363 C CA . LYS A 1 165 ? -26.249 -18.045 21.098 1.00 47.53 165 LYS A CA 1
ATOM 1364 C C . LYS A 1 165 ? -26.442 -19.468 20.597 1.00 47.53 165 LYS A C 1
ATOM 1366 O O . LYS A 1 165 ? -26.154 -19.679 19.424 1.00 47.53 165 LYS A O 1
ATOM 1371 N N . VAL A 1 166 ? -26.966 -20.349 21.457 1.00 45.59 166 VAL A N 1
ATOM 1372 C CA . VAL A 1 166 ? -27.102 -21.822 21.332 1.00 45.59 166 VAL A CA 1
ATOM 1373 C C . VAL A 1 166 ? -25.988 -22.497 22.154 1.00 45.59 166 VAL A C 1
ATOM 1375 O O . VAL A 1 166 ? -24.839 -22.474 21.736 1.00 45.59 166 VAL A O 1
ATOM 1378 N N . LEU A 1 167 ? -26.201 -23.043 23.355 1.00 44.41 167 LEU A N 1
ATOM 1379 C CA . LEU A 1 167 ? -27.396 -23.363 24.148 1.00 44.41 167 LEU A CA 1
ATOM 1380 C C . LEU A 1 167 ? -27.050 -23.191 25.644 1.00 44.41 167 LEU A C 1
ATOM 1382 O O . LEU A 1 167 ? -25.954 -23.571 26.055 1.00 44.41 167 LEU A O 1
ATOM 1386 N N . ASN A 1 168 ? -27.986 -22.621 26.410 1.00 39.31 168 ASN A N 1
ATOM 1387 C CA . ASN A 1 168 ? -28.142 -22.939 27.834 1.00 39.31 168 ASN A CA 1
ATOM 1388 C C . ASN A 1 168 ? -28.766 -24.329 27.958 1.00 39.31 168 ASN A C 1
ATOM 1390 O O . ASN A 1 168 ? -29.562 -24.664 27.048 1.00 39.31 168 ASN A O 1
#

Secondary structure (DSSP, 8-state):
-PPP-HHHHHHHHHHHHHHHHHHHHHHHHHTHHHHHHHHHHHHSTT---HHHHHHH-SHHHHHHHHHHHHHHHHHHHHHHHHHHHHHHHHTT--HHHHHHHHHHHHHHHHHHIIIIIHHHHHHHHHTT-SSHHHHHHHHHHHHHHHHHHHHHHTT-GGGTS-------

Organism: NCBI:txid459526